Protein AF-A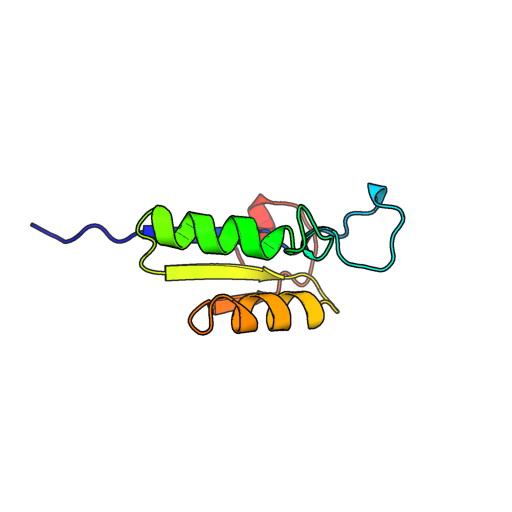0A259K2P5-F1 (afdb_monomer)

Secondary structure (DSSP, 8-state):
-PPPP-EEEEE-----GGG-SSS-GGGSEETTEEHHHHHHHHHHHTT-SEEEEEE-TT-HHHHHHHHHH-TT-EEEE-SS---HHHHHT-

pLDDT: mean 95.13, std 5.86, range [54.88, 98.56]

Mean predicted aligned error: 3.02 Å

Foldseek 3Di:
DDDDAAEDEAEQADQPVVVVDPDRQQQDDDPRGGVVLVVVVVCVVVVHPAYEYEHEPPPVVSVVSNCVRPVRHHYHYPDDCPDDVSSVVD

Structure (mmCIF, N/CA/C/O backbone):
data_AF-A0A259K2P5-F1
#
_entry.id   AF-A0A259K2P5-F1
#
loop_
_atom_site.group_PDB
_atom_site.id
_atom_site.type_symbol
_atom_site.label_atom_id
_atom_site.label_alt_id
_atom_site.label_comp_id
_atom_site.label_asym_id
_atom_site.label_entity_id
_atom_site.label_seq_id
_atom_site.pdbx_PDB_ins_code
_atom_site.Cartn_x
_atom_site.Cartn_y
_atom_site.Cartn_z
_atom_site.occupancy
_atom_site.B_iso_or_equiv
_atom_site.auth_seq_id
_atom_site.auth_comp_id
_atom_site.auth_asym_id
_atom_site.auth_atom_id
_atom_site.pdbx_PDB_model_num
ATOM 1 N N . MET A 1 1 ? -10.891 18.920 23.688 1.00 54.88 1 MET A N 1
ATOM 2 C CA . MET A 1 1 ? -9.673 18.209 23.239 1.00 54.88 1 MET A CA 1
ATOM 3 C C . MET A 1 1 ? -9.836 17.938 21.756 1.00 54.88 1 MET A C 1
ATOM 5 O O . MET A 1 1 ? -10.880 17.422 21.393 1.00 54.88 1 MET A O 1
ATOM 9 N N . SER A 1 2 ? -8.889 18.346 20.909 1.00 70.56 2 SER A N 1
ATOM 10 C CA . SER A 1 2 ? -8.927 17.984 19.484 1.00 70.56 2 SER A CA 1
ATOM 11 C C . SER A 1 2 ? -8.716 16.473 19.358 1.00 70.56 2 SER A C 1
ATOM 13 O O . SER A 1 2 ? -7.758 15.953 19.937 1.00 70.56 2 SER A O 1
ATOM 15 N N . GLU A 1 3 ? -9.619 15.766 18.677 1.00 82.50 3 GLU A N 1
ATOM 16 C CA . GLU A 1 3 ? -9.427 14.346 18.386 1.00 82.50 3 GLU A CA 1
ATOM 17 C C . GLU A 1 3 ? -8.188 14.177 17.500 1.00 82.50 3 GLU A C 1
ATOM 19 O O . GLU A 1 3 ? -8.043 14.825 16.460 1.00 82.50 3 GLU A O 1
ATOM 24 N N . ARG A 1 4 ? -7.252 13.325 17.929 1.00 88.00 4 ARG A N 1
ATOM 25 C CA . ARG A 1 4 ? -6.069 13.015 17.123 1.00 88.00 4 ARG A CA 1
ATOM 26 C C . ARG A 1 4 ? -6.499 12.159 15.937 1.00 88.00 4 ARG A C 1
ATOM 28 O O . ARG A 1 4 ? -7.109 11.113 16.124 1.00 88.00 4 ARG A O 1
ATOM 35 N N . SER A 1 5 ? -6.135 12.588 14.733 1.00 93.12 5 SER A N 1
ATOM 36 C CA . SER A 1 5 ? -6.286 11.787 13.518 1.00 93.12 5 SER A CA 1
ATOM 37 C C . SER A 1 5 ? -4.986 11.048 13.193 1.00 93.12 5 SER A C 1
ATOM 39 O O . SER A 1 5 ? -3.898 11.499 13.557 1.00 93.12 5 SER A O 1
ATOM 41 N N . LEU A 1 6 ? -5.105 9.909 12.508 1.00 95.62 6 LEU A N 1
ATOM 42 C CA . LEU A 1 6 ? -3.975 9.101 12.057 1.00 95.62 6 LEU A CA 1
ATOM 43 C C . LEU A 1 6 ? -4.111 8.836 10.557 1.00 95.62 6 LEU A C 1
ATOM 45 O O . LEU A 1 6 ? -4.998 8.102 10.123 1.00 95.62 6 LEU A O 1
ATOM 49 N N . LEU A 1 7 ? -3.201 9.416 9.777 1.00 96.69 7 LEU A N 1
ATOM 50 C CA . LEU A 1 7 ? -2.990 9.057 8.380 1.00 96.69 7 LEU A CA 1
ATOM 51 C C . LEU A 1 7 ? -1.886 8.003 8.299 1.00 96.69 7 LEU A C 1
ATOM 53 O O . LEU A 1 7 ? -0.785 8.227 8.800 1.00 96.69 7 LEU A O 1
ATOM 57 N N . VAL A 1 8 ? -2.162 6.890 7.623 1.00 98.06 8 VAL A N 1
ATOM 58 C CA . VAL A 1 8 ? -1.136 5.905 7.269 1.00 98.06 8 VAL A CA 1
ATOM 59 C C . VAL A 1 8 ? -0.831 5.990 5.780 1.00 98.06 8 VAL A C 1
ATOM 61 O O . VAL A 1 8 ? -1.737 5.891 4.954 1.00 98.06 8 VAL A O 1
ATOM 64 N N . VAL A 1 9 ? 0.451 6.148 5.448 1.00 98.25 9 VAL A N 1
ATOM 65 C CA . VAL A 1 9 ? 0.957 6.165 4.070 1.00 98.25 9 VAL A CA 1
ATOM 66 C C . VAL A 1 9 ? 1.669 4.843 3.784 1.00 98.25 9 VAL A C 1
ATOM 68 O O . VAL A 1 9 ? 2.679 4.519 4.409 1.00 98.25 9 VAL A O 1
ATOM 71 N N . ILE A 1 10 ? 1.138 4.063 2.845 1.00 98.25 10 ILE A N 1
ATOM 72 C CA . ILE A 1 10 ? 1.657 2.752 2.448 1.00 98.25 10 ILE A CA 1
ATOM 73 C C . ILE A 1 10 ? 2.397 2.899 1.121 1.00 98.25 10 ILE A C 1
ATOM 75 O O . ILE A 1 10 ? 1.792 3.138 0.078 1.00 98.25 10 ILE A O 1
ATOM 79 N N . LEU A 1 11 ? 3.716 2.711 1.148 1.00 98.25 11 LEU A N 1
ATOM 80 C CA . LEU A 1 11 ? 4.567 2.830 -0.036 1.00 98.25 11 LEU A CA 1
ATOM 81 C C . LEU A 1 11 ? 4.627 1.499 -0.799 1.00 98.25 11 LEU A C 1
ATOM 83 O O . LEU A 1 11 ? 5.386 0.593 -0.446 1.00 98.25 11 LEU A O 1
ATOM 87 N N . ALA A 1 12 ? 3.835 1.384 -1.865 1.00 97.62 12 ALA A N 1
ATOM 88 C CA . ALA A 1 12 ? 3.705 0.186 -2.696 1.00 97.62 12 ALA A CA 1
ATOM 89 C C . ALA A 1 12 ? 4.197 0.382 -4.149 1.00 97.62 12 ALA A C 1
ATOM 91 O O . ALA A 1 12 ? 3.996 -0.489 -4.993 1.00 97.62 12 ALA A O 1
ATOM 92 N N . ALA A 1 13 ? 4.891 1.488 -4.441 1.00 96.25 13 ALA A N 1
ATOM 93 C CA . ALA A 1 13 ? 5.312 1.858 -5.796 1.00 96.25 13 ALA A CA 1
ATOM 94 C C . ALA A 1 13 ? 6.594 1.179 -6.315 1.00 96.25 13 ALA A C 1
ATOM 96 O O . ALA A 1 13 ? 6.917 1.270 -7.505 1.00 96.25 13 ALA A O 1
ATOM 97 N N . GLY A 1 14 ? 7.336 0.498 -5.437 1.00 91.56 14 GLY A N 1
ATOM 98 C CA . GLY A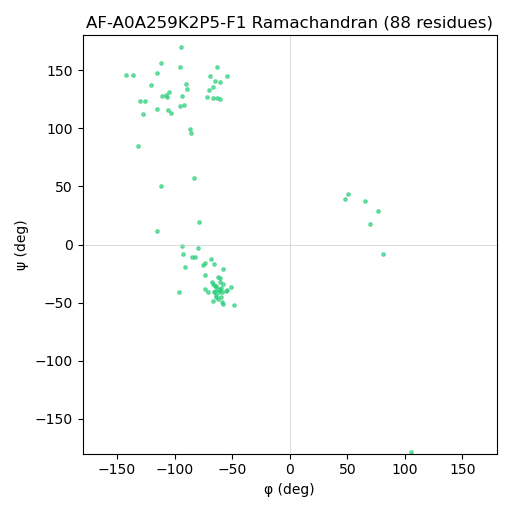 1 14 ? 8.612 -0.130 -5.777 1.00 91.56 14 GLY A CA 1
ATOM 99 C C . GLY A 1 14 ? 8.477 -1.340 -6.709 1.00 91.56 14 GLY A C 1
ATOM 100 O O . GLY A 1 14 ? 7.559 -2.144 -6.581 1.00 91.56 14 GLY A O 1
ATOM 101 N N . GLU A 1 15 ? 9.452 -1.517 -7.604 1.00 86.69 15 GLU A N 1
ATOM 102 C CA . GLU A 1 15 ? 9.450 -2.587 -8.617 1.00 86.69 15 GLU A CA 1
ATOM 103 C C . GLU A 1 15 ? 9.595 -3.996 -8.046 1.00 86.69 15 GLU A C 1
ATOM 105 O O . GLU A 1 15 ? 9.059 -4.948 -8.602 1.00 86.69 15 GLU A O 1
ATOM 110 N N . GLY A 1 16 ? 10.329 -4.143 -6.940 1.00 90.56 16 GLY A N 1
ATOM 111 C CA . GLY A 1 16 ? 10.625 -5.459 -6.381 1.00 90.56 16 GLY A CA 1
ATOM 112 C C . GLY A 1 16 ? 11.508 -6.319 -7.290 1.00 90.56 16 GLY A C 1
ATOM 113 O O . GLY A 1 16 ? 11.311 -7.524 -7.332 1.00 90.56 16 GLY A O 1
ATOM 114 N N . THR A 1 17 ? 12.490 -5.734 -7.984 1.00 91.94 17 THR A N 1
ATOM 115 C CA . THR A 1 17 ? 13.363 -6.420 -8.966 1.00 91.94 17 THR A CA 1
ATOM 116 C C . THR A 1 17 ? 14.008 -7.710 -8.450 1.00 91.94 17 THR A C 1
ATOM 118 O O . THR A 1 17 ? 14.091 -8.700 -9.170 1.00 91.94 17 THR A O 1
ATOM 121 N N . ARG A 1 18 ? 14.388 -7.748 -7.168 1.00 95.44 18 ARG A N 1
ATOM 122 C CA . ARG A 1 18 ? 14.953 -8.940 -6.509 1.00 95.44 18 ARG A CA 1
ATOM 123 C C . ARG A 1 18 ? 13.961 -10.096 -6.321 1.00 95.44 18 ARG A C 1
ATOM 125 O O . ARG A 1 18 ? 14.392 -11.194 -6.002 1.00 95.44 18 ARG A O 1
ATOM 132 N N . MET A 1 19 ? 12.659 -9.871 -6.512 1.00 95.12 19 MET A N 1
ATOM 133 C CA . MET A 1 19 ? 11.637 -10.925 -6.444 1.00 95.12 19 MET A CA 1
ATOM 134 C C . MET A 1 19 ? 11.668 -11.853 -7.662 1.00 95.12 19 MET A C 1
ATOM 136 O O . MET A 1 19 ? 11.038 -12.903 -7.608 1.00 95.12 19 MET A O 1
ATOM 140 N N . ALA A 1 20 ? 12.337 -11.455 -8.758 1.00 93.94 20 ALA A N 1
ATOM 141 C CA . ALA A 1 20 ? 12.404 -12.218 -10.009 1.00 93.94 20 ALA A CA 1
ATOM 142 C C . ALA A 1 20 ? 11.023 -12.726 -10.489 1.00 93.94 20 ALA A C 1
ATOM 144 O O . ALA A 1 20 ? 10.878 -13.848 -10.966 1.00 93.94 20 ALA A O 1
ATOM 145 N N . SER A 1 21 ? 9.991 -11.891 -10.339 1.00 94.44 21 SER A N 1
ATOM 146 C CA . SER A 1 21 ? 8.591 -12.233 -10.591 1.00 94.44 21 SER A CA 1
ATOM 147 C C . SER A 1 21 ? 7.901 -11.108 -11.354 1.00 94.44 21 SER A C 1
ATOM 149 O O . SER A 1 21 ? 8.198 -9.930 -11.151 1.00 94.44 21 SER A O 1
ATOM 151 N N . ARG A 1 22 ? 6.962 -11.469 -12.236 1.00 92.19 22 ARG A N 1
ATOM 152 C CA . ARG A 1 22 ? 6.105 -10.497 -12.940 1.00 92.19 22 ARG A CA 1
ATOM 153 C C . ARG A 1 22 ? 5.046 -9.894 -12.016 1.00 92.19 22 ARG A C 1
ATOM 155 O O . ARG A 1 22 ? 4.589 -8.777 -12.259 1.00 92.19 22 ARG A O 1
ATOM 162 N N . LEU A 1 23 ? 4.674 -10.633 -10.970 1.00 94.69 23 LEU A N 1
ATOM 163 C CA . LEU A 1 23 ? 3.736 -10.185 -9.953 1.00 94.69 23 LEU A CA 1
ATOM 164 C C . LEU A 1 23 ? 4.406 -9.087 -9.106 1.00 94.69 23 LEU A C 1
ATOM 166 O O . LEU A 1 23 ? 5.540 -9.282 -8.662 1.00 94.69 23 LEU A O 1
ATOM 170 N N . PRO A 1 24 ? 3.750 -7.947 -8.834 1.00 95.75 24 PRO A N 1
ATOM 171 C CA . PRO A 1 24 ? 4.285 -6.952 -7.914 1.00 95.75 24 PRO A CA 1
ATOM 172 C C . PRO A 1 24 ? 4.613 -7.558 -6.550 1.00 95.75 24 PRO A C 1
ATOM 174 O O . PRO A 1 24 ? 3.888 -8.422 -6.046 1.00 95.75 24 PRO A O 1
ATOM 177 N N . LYS A 1 25 ? 5.679 -7.063 -5.906 1.00 96.94 25 LYS A N 1
ATOM 178 C CA . LYS A 1 25 ? 6.107 -7.546 -4.583 1.00 96.94 25 LYS A CA 1
ATOM 179 C C . LYS A 1 25 ? 4.925 -7.616 -3.616 1.00 96.94 25 LYS A C 1
ATOM 181 O O . LYS A 1 25 ? 4.669 -8.672 -3.064 1.00 96.94 25 LYS A O 1
ATOM 186 N N . VAL A 1 26 ? 4.163 -6.533 -3.479 1.00 97.75 26 VAL A N 1
ATOM 187 C CA . VAL A 1 26 ? 3.072 -6.415 -2.496 1.00 97.75 26 VAL A CA 1
ATOM 188 C C . VAL A 1 26 ? 1.884 -7.359 -2.739 1.00 97.75 26 VAL A C 1
ATOM 190 O O . VAL A 1 26 ? 1.108 -7.595 -1.815 1.00 97.75 26 VAL A O 1
ATOM 193 N N . LEU A 1 27 ? 1.760 -7.937 -3.938 1.00 97.75 27 LEU A N 1
ATOM 194 C CA . LEU A 1 27 ? 0.691 -8.879 -4.286 1.00 97.75 27 LEU A CA 1
ATOM 195 C C . LEU A 1 27 ? 1.073 -10.346 -4.053 1.00 97.75 27 LEU A C 1
ATOM 197 O O . LEU A 1 27 ? 0.213 -11.223 -4.131 1.00 97.75 27 LEU A O 1
ATOM 201 N N . HIS A 1 28 ? 2.333 -10.645 -3.726 1.00 98.06 28 HIS A N 1
ATOM 202 C CA . HIS A 1 28 ? 2.699 -12.003 -3.331 1.00 98.06 28 HIS A CA 1
ATOM 203 C C . HIS A 1 28 ? 1.997 -12.383 -2.025 1.00 98.06 28 HIS A C 1
ATOM 205 O O . HIS A 1 28 ? 1.850 -11.563 -1.113 1.00 98.06 28 HIS A O 1
ATOM 211 N N . LYS A 1 29 ? 1.546 -13.639 -1.952 1.00 98.31 29 LYS A N 1
ATOM 212 C CA . LYS A 1 29 ? 0.737 -14.134 -0.840 1.00 98.31 29 LYS A CA 1
ATOM 213 C C . LYS A 1 29 ? 1.597 -14.719 0.276 1.00 98.31 29 LYS A C 1
ATOM 215 O O . LYS A 1 29 ? 2.517 -15.487 0.021 1.00 98.31 29 LYS A O 1
ATOM 220 N N . ILE A 1 30 ? 1.218 -14.414 1.510 1.00 98.25 30 ILE A N 1
ATOM 221 C CA . ILE A 1 30 ? 1.717 -15.019 2.743 1.00 98.25 30 ILE A CA 1
ATOM 222 C C . ILE A 1 30 ? 0.490 -15.527 3.502 1.00 98.25 30 ILE A C 1
ATOM 224 O O . ILE A 1 30 ? -0.444 -14.760 3.745 1.00 98.25 30 ILE A O 1
ATOM 228 N N . ALA A 1 31 ? 0.459 -16.824 3.823 1.00 98.19 31 ALA A N 1
ATOM 229 C CA . ALA A 1 31 ? -0.694 -17.479 4.455 1.00 98.19 31 ALA A CA 1
ATOM 230 C C . ALA A 1 31 ? -2.032 -17.210 3.720 1.00 98.19 31 ALA A C 1
ATOM 232 O O . ALA A 1 31 ? -3.053 -16.894 4.325 1.00 98.19 31 ALA A O 1
ATOM 233 N N . GLY A 1 32 ? -2.015 -17.277 2.383 1.00 97.88 32 GLY A N 1
ATOM 234 C CA . GLY A 1 32 ? -3.207 -17.122 1.535 1.00 97.88 32 GLY A CA 1
ATOM 235 C C . GLY A 1 32 ? -3.658 -15.680 1.258 1.00 97.88 32 GLY A C 1
ATOM 236 O O . GLY A 1 32 ? -4.502 -15.480 0.385 1.00 97.88 32 GLY A O 1
ATOM 237 N N . ARG A 1 33 ? -3.074 -14.673 1.918 1.00 98.31 33 ARG A N 1
ATOM 238 C CA . ARG A 1 33 ? -3.403 -13.243 1.745 1.00 98.31 33 ARG A CA 1
ATOM 239 C C . ARG A 1 33 ? -2.218 -12.479 1.162 1.00 98.31 33 ARG A C 1
ATOM 241 O O . ARG A 1 33 ? -1.079 -12.843 1.431 1.00 98.31 33 ARG A O 1
ATOM 248 N N . THR A 1 34 ? -2.461 -11.445 0.359 1.00 98.56 34 THR A N 1
ATOM 249 C CA . THR A 1 34 ? -1.383 -10.612 -0.205 1.00 98.56 34 THR A CA 1
ATOM 250 C C . THR A 1 34 ? -0.612 -9.893 0.905 1.00 98.56 34 THR A C 1
ATOM 252 O O . THR A 1 34 ? -1.162 -9.615 1.971 1.00 98.56 34 THR A O 1
ATOM 255 N N . MET A 1 35 ? 0.665 -9.573 0.680 1.00 98.44 35 MET A N 1
ATOM 256 C CA . MET A 1 35 ? 1.421 -8.730 1.617 1.00 98.44 35 MET A CA 1
ATOM 257 C C . MET A 1 35 ? 0.713 -7.394 1.875 1.00 98.44 35 MET A C 1
ATOM 259 O O . MET A 1 35 ? 0.658 -6.951 3.019 1.00 98.44 35 MET A O 1
ATOM 263 N N . LEU A 1 36 ? 0.124 -6.786 0.838 1.00 98.19 36 LEU A N 1
ATOM 264 C CA . LEU A 1 36 ? -0.659 -5.556 0.965 1.00 98.19 36 LEU A CA 1
ATOM 265 C C . LEU A 1 36 ? -1.846 -5.717 1.926 1.00 98.19 36 LEU A C 1
ATOM 267 O O . LEU A 1 36 ? -2.085 -4.839 2.751 1.00 98.19 36 LEU A O 1
ATOM 271 N N . HIS A 1 37 ? -2.543 -6.854 1.870 1.00 98.44 37 HIS A N 1
ATOM 272 C CA . HIS A 1 37 ? -3.649 -7.145 2.778 1.00 98.44 37 HIS A CA 1
ATOM 273 C C . HIS A 1 37 ? -3.236 -7.144 4.241 1.00 98.44 37 HIS A C 1
ATOM 275 O O . HIS A 1 37 ? -3.923 -6.550 5.067 1.00 98.44 37 HIS A O 1
ATOM 281 N N . HIS A 1 38 ? -2.111 -7.777 4.567 1.00 98.31 38 HIS A N 1
ATOM 282 C CA . HIS A 1 38 ? -1.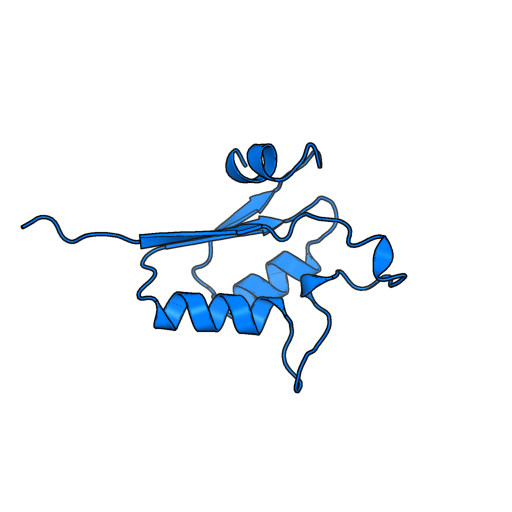621 -7.798 5.944 1.00 98.31 38 HIS A CA 1
ATOM 283 C C . HIS A 1 38 ? -1.325 -6.387 6.462 1.00 98.31 38 HIS A C 1
ATOM 285 O O . HIS A 1 38 ? -1.662 -6.073 7.601 1.00 98.31 38 HIS A O 1
ATOM 291 N N . VAL A 1 39 ? -0.757 -5.517 5.619 1.00 98.00 39 VAL A N 1
ATOM 292 C CA . VAL A 1 39 ? -0.483 -4.121 5.992 1.00 98.00 39 VAL A CA 1
ATOM 293 C C . VAL A 1 39 ? -1.784 -3.344 6.201 1.00 98.00 39 VAL A C 1
ATOM 295 O O . VAL A 1 39 ? -1.936 -2.711 7.240 1.00 98.00 39 VAL A O 1
ATOM 298 N N . LEU A 1 40 ? -2.735 -3.422 5.266 1.00 97.38 40 LEU A N 1
ATOM 299 C CA . LEU A 1 40 ? -4.019 -2.709 5.357 1.00 97.38 40 LEU A CA 1
ATOM 300 C C . LEU A 1 40 ? -4.864 -3.152 6.564 1.00 97.38 40 LEU A C 1
ATOM 302 O O . LEU A 1 40 ? -5.477 -2.327 7.240 1.00 97.38 40 LEU A O 1
ATOM 306 N N . GLU A 1 41 ? -4.870 -4.443 6.892 1.00 96.50 41 GLU A N 1
ATOM 307 C CA . GLU A 1 41 ? -5.545 -4.925 8.102 1.00 96.50 41 GLU A CA 1
ATOM 308 C C . GLU A 1 41 ? -4.880 -4.379 9.374 1.00 96.50 41 GLU A C 1
ATOM 310 O O . GLU A 1 41 ? -5.572 -3.957 10.307 1.00 96.50 41 GLU A O 1
ATOM 315 N N . ALA A 1 42 ? -3.545 -4.305 9.401 1.00 97.06 42 ALA A N 1
ATOM 316 C CA . ALA A 1 42 ? -2.815 -3.725 10.523 1.00 97.06 42 ALA A CA 1
ATOM 317 C C . ALA A 1 42 ? -3.105 -2.224 10.692 1.00 97.06 42 ALA A C 1
ATOM 319 O O . ALA A 1 42 ? -3.230 -1.757 11.825 1.00 97.06 42 ALA A O 1
ATOM 320 N N . THR A 1 43 ? -3.290 -1.465 9.600 1.00 95.31 43 THR A N 1
ATOM 321 C CA . THR A 1 43 ? -3.638 -0.035 9.702 1.00 95.31 43 THR A CA 1
ATOM 322 C C . THR A 1 43 ? -4.999 0.180 10.355 1.00 95.31 43 THR A C 1
ATOM 324 O O . THR A 1 43 ? -5.160 1.119 11.134 1.00 95.31 43 THR A O 1
ATOM 327 N N . ARG A 1 44 ? -5.969 -0.710 10.098 1.00 88.69 44 ARG A N 1
ATOM 328 C CA . ARG A 1 44 ? -7.274 -0.668 10.775 1.00 88.69 44 ARG A CA 1
ATOM 329 C C . ARG A 1 44 ? -7.118 -0.910 12.276 1.00 88.69 44 ARG A C 1
ATOM 331 O O . ARG A 1 44 ? -7.678 -0.163 13.071 1.00 88.69 44 ARG A O 1
ATOM 338 N N . GLY A 1 45 ? -6.325 -1.913 12.662 1.00 90.62 45 GLY A N 1
ATOM 339 C CA . GLY A 1 45 ? -6.033 -2.211 14.070 1.00 90.62 45 GLY A CA 1
ATOM 340 C C . GLY A 1 45 ? -5.307 -1.078 14.805 1.00 90.62 45 GLY A C 1
ATOM 341 O O . GLY A 1 45 ? -5.492 -0.912 16.006 1.00 90.62 45 GLY A O 1
ATOM 342 N N . ALA A 1 46 ? -4.533 -0.264 14.083 1.00 93.25 46 ALA A N 1
ATOM 343 C CA . ALA A 1 46 ? -3.835 0.901 14.623 1.00 93.25 46 ALA A CA 1
ATOM 344 C C . ALA A 1 46 ? -4.725 2.151 14.799 1.00 93.25 46 ALA A C 1
ATOM 346 O O . ALA A 1 46 ? -4.240 3.169 15.288 1.00 93.25 46 ALA A O 1
ATOM 347 N N . GLY A 1 47 ? -6.002 2.105 14.399 1.00 93.69 47 GLY A N 1
ATOM 348 C CA . GLY A 1 47 ? -6.910 3.253 14.490 1.00 93.69 47 GLY A CA 1
ATOM 349 C C . GLY A 1 47 ? -6.682 4.312 13.407 1.00 93.69 47 GLY A C 1
ATOM 350 O O . GLY A 1 47 ? -6.921 5.495 13.646 1.00 93.69 47 GLY A O 1
ATOM 351 N N . ALA A 1 48 ? -6.198 3.915 12.224 1.00 95.62 48 ALA A N 1
ATOM 352 C CA . ALA A 1 48 ? -6.036 4.833 11.099 1.00 95.62 48 ALA A CA 1
ATOM 353 C C . ALA A 1 48 ? -7.386 5.440 10.691 1.00 95.62 48 ALA A C 1
ATOM 355 O O . ALA A 1 48 ? -8.335 4.722 10.378 1.00 95.62 48 ALA A O 1
ATOM 356 N N . THR A 1 49 ? -7.457 6.769 10.654 1.00 94.88 49 THR A N 1
ATOM 357 C CA . THR A 1 49 ? -8.636 7.507 10.182 1.00 94.88 49 THR A CA 1
ATOM 358 C C . THR A 1 49 ? -8.561 7.801 8.687 1.00 94.88 49 THR A C 1
ATOM 360 O O . THR A 1 49 ? -9.579 8.083 8.058 1.00 94.88 49 THR A O 1
ATOM 363 N N . ARG A 1 50 ? -7.357 7.738 8.104 1.00 96.62 50 ARG A N 1
ATOM 364 C CA . ARG A 1 50 ? -7.101 7.889 6.668 1.00 96.62 50 ARG A CA 1
ATOM 365 C C . ARG A 1 50 ? -6.003 6.934 6.214 1.00 96.62 50 ARG A C 1
ATOM 367 O O . ARG A 1 50 ? -5.043 6.690 6.945 1.00 96.62 50 ARG A O 1
ATOM 374 N N . ILE A 1 51 ? -6.128 6.434 4.988 1.00 98.25 51 ILE A N 1
ATOM 375 C CA . ILE A 1 51 ? -5.156 5.532 4.366 1.00 98.25 51 ILE A CA 1
ATOM 376 C C . ILE A 1 51 ? -4.816 6.078 2.981 1.00 98.25 51 ILE A C 1
ATOM 378 O O . ILE A 1 51 ? -5.707 6.259 2.152 1.00 98.25 51 ILE A O 1
ATOM 382 N N . ALA A 1 52 ? -3.529 6.314 2.747 1.00 98.31 52 ALA A N 1
ATOM 383 C CA . ALA A 1 52 ? -2.966 6.648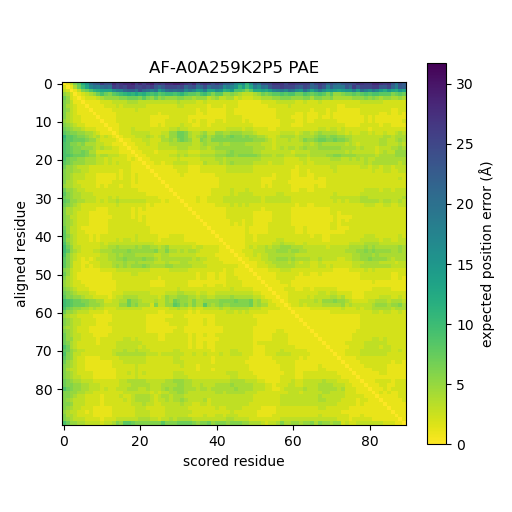 1.448 1.00 98.31 52 ALA A CA 1
ATOM 384 C C . ALA A 1 52 ? -2.100 5.480 0.968 1.00 98.31 52 ALA A C 1
ATOM 386 O O . ALA A 1 52 ? -1.220 5.018 1.695 1.00 98.31 52 ALA A O 1
ATOM 387 N N . VAL A 1 53 ? -2.336 4.992 -0.246 1.00 98.44 53 VAL A N 1
ATOM 388 C CA . VAL A 1 53 ? -1.551 3.922 -0.870 1.00 98.44 53 VAL A CA 1
ATOM 389 C C . VAL A 1 53 ? -0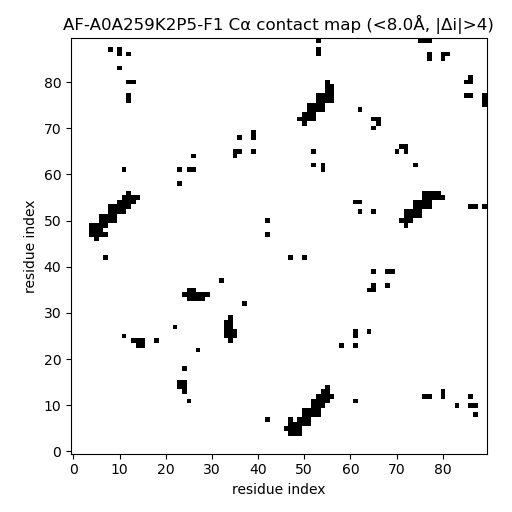.850 4.484 -2.094 1.00 98.44 53 VAL A C 1
ATOM 391 O O . VAL A 1 53 ? -1.495 4.883 -3.058 1.00 98.44 53 VAL A O 1
ATOM 394 N N . VAL A 1 54 ? 0.479 4.493 -2.069 1.00 98.38 54 VAL A N 1
ATOM 395 C CA . VAL A 1 54 ? 1.291 4.994 -3.178 1.00 98.38 54 VAL A CA 1
ATOM 396 C C . VAL A 1 54 ? 1.629 3.835 -4.107 1.00 98.38 54 VAL A C 1
ATOM 398 O O . VAL A 1 54 ? 2.269 2.869 -3.685 1.00 98.38 54 VAL A O 1
ATOM 401 N N . VAL A 1 55 ? 1.220 3.923 -5.369 1.00 98.00 55 VAL A N 1
ATOM 402 C CA . VAL A 1 55 ? 1.438 2.908 -6.408 1.00 98.00 55 VAL A CA 1
ATOM 403 C C . VAL A 1 55 ? 2.397 3.419 -7.477 1.00 98.00 55 VAL A C 1
ATOM 405 O O . VAL A 1 55 ? 2.576 4.618 -7.653 1.00 98.00 55 VAL A O 1
ATOM 408 N N . GLY A 1 56 ? 3.055 2.497 -8.175 1.00 95.44 56 GLY A N 1
ATOM 409 C CA . GLY A 1 56 ? 3.981 2.830 -9.257 1.00 95.44 56 GLY A CA 1
ATOM 410 C C . GLY A 1 56 ? 3.292 2.787 -10.624 1.00 95.44 56 GLY A C 1
ATOM 411 O O . GLY A 1 56 ? 2.192 2.238 -10.739 1.00 95.44 56 GLY A O 1
ATOM 412 N N . PRO A 1 57 ? 3.952 3.273 -11.687 1.00 93.50 57 PRO A N 1
ATOM 413 C CA . PRO A 1 57 ? 3.397 3.261 -13.036 1.00 93.50 57 PRO A CA 1
ATOM 414 C C . PRO A 1 57 ? 3.098 1.835 -13.509 1.00 93.50 57 PRO A C 1
ATOM 416 O O . PRO A 1 57 ? 3.872 0.904 -13.252 1.00 93.50 57 PRO A O 1
ATOM 419 N N . GLY A 1 58 ? 1.963 1.678 -14.197 1.00 89.38 58 GLY A N 1
ATOM 420 C CA . GLY A 1 58 ? 1.505 0.404 -14.758 1.00 89.38 58 GLY A CA 1
ATOM 421 C C . GLY A 1 58 ? 1.054 -0.633 -13.722 1.00 89.38 58 GLY A C 1
ATOM 422 O O . GLY A 1 58 ? 0.998 -1.816 -14.046 1.00 89.38 58 GLY A O 1
ATOM 423 N N . ARG A 1 59 ? 0.767 -0.221 -12.478 1.00 91.94 59 ARG A N 1
ATOM 424 C CA . ARG A 1 59 ? 0.367 -1.111 -11.370 1.00 91.94 59 ARG A CA 1
ATOM 425 C C . ARG A 1 59 ? -1.084 -0.916 -10.926 1.00 91.94 59 ARG A C 1
ATOM 427 O O . ARG A 1 59 ? -1.364 -0.751 -9.739 1.00 91.94 59 ARG A O 1
ATOM 434 N N . ALA A 1 60 ? -2.007 -0.929 -11.890 1.00 94.19 60 ALA A N 1
ATOM 435 C CA . ALA A 1 60 ? -3.447 -0.899 -11.609 1.00 94.19 60 ALA A CA 1
ATOM 436 C C . ALA A 1 60 ? -3.878 -2.079 -10.717 1.00 94.19 60 ALA A C 1
ATOM 438 O O . ALA A 1 60 ? -4.691 -1.903 -9.819 1.00 94.19 60 ALA A O 1
ATOM 439 N N . ASP A 1 61 ? -3.230 -3.234 -10.878 1.0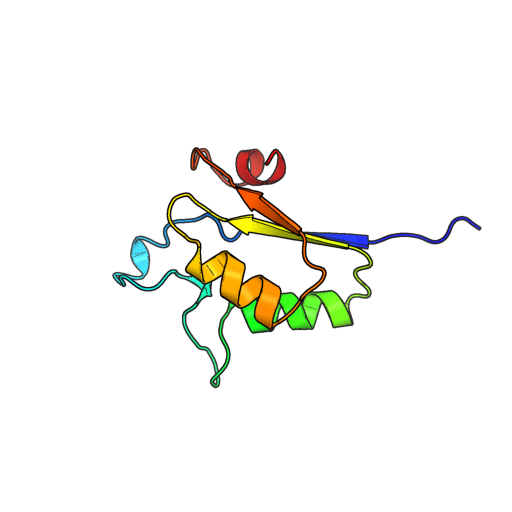0 97.06 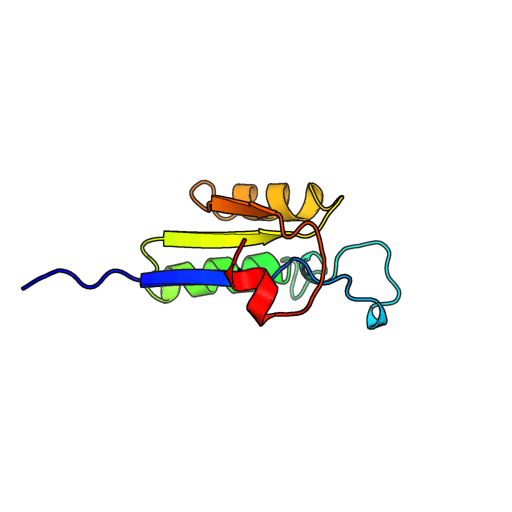61 ASP A N 1
ATOM 440 C CA . ASP A 1 61 ? -3.403 -4.431 -10.051 1.00 97.06 61 ASP A CA 1
ATOM 441 C C . ASP A 1 61 ? -3.195 -4.178 -8.544 1.00 97.06 61 ASP A C 1
ATOM 443 O O . ASP A 1 61 ? -3.932 -4.698 -7.706 1.00 97.06 61 ASP A O 1
ATOM 447 N N . VAL A 1 62 ? -2.215 -3.348 -8.175 1.00 97.81 62 VAL A N 1
ATOM 448 C CA . VAL A 1 62 ? -1.973 -2.962 -6.775 1.00 97.81 62 VAL A CA 1
ATOM 449 C C . VAL A 1 62 ? -3.074 -2.040 -6.254 1.00 97.81 62 VAL A C 1
ATOM 451 O O . VAL A 1 62 ? -3.517 -2.200 -5.115 1.00 97.81 62 VAL A O 1
ATOM 454 N N . ALA A 1 63 ? -3.526 -1.090 -7.075 1.00 97.75 63 ALA A N 1
ATOM 455 C CA . ALA A 1 63 ? -4.608 -0.177 -6.718 1.00 97.75 63 ALA A CA 1
ATOM 456 C C . ALA A 1 63 ? -5.944 -0.919 -6.552 1.00 97.75 63 ALA A C 1
ATOM 458 O O . ALA A 1 63 ? -6.686 -0.652 -5.609 1.00 97.75 63 ALA A O 1
ATOM 459 N N . GLU A 1 64 ? -6.242 -1.873 -7.430 1.00 98.19 64 GLU A N 1
ATOM 460 C CA . GLU A 1 64 ? -7.434 -2.721 -7.352 1.00 98.19 64 GLU A CA 1
ATOM 461 C C . GLU A 1 64 ? -7.432 -3.576 -6.082 1.00 98.19 64 GLU A C 1
ATOM 463 O O . GLU A 1 64 ? -8.425 -3.600 -5.353 1.00 98.19 64 GLU A O 1
ATOM 468 N N . GLU A 1 65 ? -6.307 -4.222 -5.758 1.00 98.19 65 GLU A N 1
ATOM 469 C CA . GLU A 1 65 ? -6.179 -4.991 -4.518 1.00 98.19 65 GLU A CA 1
ATOM 470 C C . GLU A 1 65 ? -6.351 -4.096 -3.281 1.00 98.19 65 GLU A C 1
ATOM 472 O O . GLU A 1 65 ? -7.044 -4.485 -2.338 1.00 98.19 65 GLU A O 1
ATOM 477 N N . ALA A 1 66 ? -5.778 -2.885 -3.291 1.00 98.06 66 ALA A N 1
ATOM 478 C CA . ALA A 1 66 ? -5.952 -1.920 -2.208 1.00 98.06 66 ALA A CA 1
ATOM 479 C C . ALA A 1 66 ? -7.433 -1.586 -1.985 1.00 98.06 66 ALA A C 1
ATOM 481 O O . ALA A 1 66 ? -7.919 -1.732 -0.865 1.00 98.06 66 ALA A O 1
ATOM 482 N N . HIS A 1 67 ? -8.168 -1.219 -3.041 1.00 98.19 67 HIS A N 1
ATOM 483 C CA . HIS A 1 67 ? -9.594 -0.891 -2.941 1.00 98.19 67 HIS A CA 1
ATOM 484 C C . HIS A 1 67 ? -10.455 -2.099 -2.563 1.00 98.19 67 HIS A C 1
ATOM 486 O O . HIS A 1 67 ? -11.425 -1.951 -1.824 1.00 98.19 67 HIS A O 1
ATOM 492 N N . ARG A 1 68 ? -10.096 -3.308 -3.011 1.00 98.00 68 ARG A N 1
ATOM 493 C CA . ARG A 1 68 ? -10.804 -4.538 -2.631 1.00 98.00 68 ARG A CA 1
ATOM 494 C C . ARG A 1 68 ? -10.756 -4.789 -1.119 1.00 98.00 68 ARG A C 1
ATOM 496 O O . ARG A 1 68 ? -11.681 -5.379 -0.568 1.00 98.00 68 ARG A O 1
ATOM 503 N N . ILE A 1 69 ? -9.671 -4.389 -0.458 1.00 96.88 69 ILE A N 1
ATOM 504 C CA . ILE A 1 69 ? -9.438 -4.627 0.975 1.00 96.88 69 ILE A CA 1
ATOM 505 C C . ILE A 1 69 ? -9.863 -3.420 1.815 1.00 96.88 69 ILE A C 1
ATOM 507 O O . ILE A 1 69 ? -10.459 -3.583 2.876 1.00 96.88 69 ILE A O 1
ATOM 511 N N . ALA A 1 70 ? -9.567 -2.217 1.332 1.00 97.00 70 ALA A N 1
ATOM 512 C CA . ALA A 1 70 ? -9.883 -0.947 1.963 1.00 97.00 70 ALA A CA 1
ATOM 513 C C . ALA A 1 70 ? -10.528 -0.007 0.926 1.00 97.00 70 ALA A C 1
ATOM 515 O O . ALA A 1 70 ? -9.836 0.830 0.346 1.00 97.00 70 ALA A O 1
ATOM 516 N N . PRO A 1 71 ? -11.856 -0.093 0.709 1.00 96.69 71 PRO A N 1
ATOM 517 C CA . PRO A 1 71 ? -12.560 0.706 -0.304 1.00 96.69 71 PRO A CA 1
ATOM 518 C C . PRO A 1 71 ? -12.427 2.225 -0.138 1.00 96.69 71 PRO A C 1
ATOM 520 O O . PRO A 1 71 ? -12.630 2.971 -1.089 1.00 96.69 71 PRO A O 1
ATOM 523 N N . HIS A 1 72 ? -12.099 2.687 1.071 1.00 95.75 72 HIS A N 1
ATOM 524 C CA . HIS A 1 72 ? -11.911 4.103 1.398 1.00 95.75 72 HIS A CA 1
ATOM 525 C C . HIS A 1 72 ? -10.453 4.575 1.295 1.00 95.75 72 HIS A C 1
ATOM 527 O O . HIS A 1 72 ? -10.175 5.741 1.577 1.00 95.75 72 HIS A O 1
ATOM 533 N N . ALA A 1 73 ? -9.511 3.688 0.959 1.00 97.62 73 ALA A N 1
ATOM 534 C CA . ALA A 1 73 ? -8.121 4.073 0.765 1.00 97.62 73 ALA A CA 1
ATOM 535 C C . ALA A 1 73 ? -7.998 4.981 -0.462 1.00 97.62 73 ALA A C 1
ATOM 537 O O . ALA A 1 73 ? -8.572 4.707 -1.512 1.00 97.62 73 ALA A O 1
ATOM 538 N N . GLN A 1 74 ? -7.227 6.055 -0.333 1.00 98.25 74 GLN A N 1
ATOM 539 C CA . GLN A 1 74 ? -6.887 6.911 -1.462 1.00 98.25 74 GLN A CA 1
ATOM 540 C C . GLN A 1 74 ? -5.616 6.382 -2.119 1.00 98.25 74 GLN A C 1
ATOM 542 O O . GLN A 1 74 ? -4.649 6.055 -1.429 1.00 98.25 74 GLN A O 1
ATOM 547 N N . VAL A 1 75 ? -5.616 6.291 -3.446 1.00 98.19 75 VAL A N 1
ATOM 548 C CA . VAL A 1 75 ? -4.468 5.812 -4.217 1.00 98.19 75 VAL A CA 1
ATOM 549 C C . VAL A 1 75 ? -3.766 6.988 -4.884 1.00 98.19 75 VAL A C 1
ATOM 551 O O . VAL A 1 75 ? -4.411 7.795 -5.548 1.00 98.19 75 VAL A O 1
ATOM 554 N N . PHE A 1 76 ? -2.446 7.048 -4.728 1.00 98.19 76 PHE A N 1
ATOM 555 C CA . PHE A 1 76 ? -1.580 8.087 -5.283 1.00 98.19 76 PHE A CA 1
ATOM 556 C C . PHE A 1 76 ? -0.548 7.452 -6.209 1.00 98.19 76 PHE A C 1
ATOM 558 O O . PHE A 1 76 ? 0.004 6.394 -5.897 1.00 98.19 76 PHE A O 1
ATOM 565 N N . LEU A 1 77 ? -0.295 8.068 -7.360 1.00 97.69 77 LEU A N 1
ATOM 566 C CA . LEU A 1 77 ? 0.659 7.559 -8.340 1.00 97.69 77 LEU A CA 1
ATOM 567 C C . LEU A 1 77 ? 2.017 8.230 -8.141 1.00 97.69 77 LEU A C 1
ATOM 569 O O . LEU A 1 77 ? 2.159 9.431 -8.334 1.00 97.69 77 LEU A O 1
ATOM 573 N N . GLN A 1 78 ? 3.038 7.435 -7.841 1.00 97.75 78 GLN A N 1
ATOM 574 C CA . GLN A 1 78 ? 4.421 7.862 -7.986 1.00 97.75 78 GLN A CA 1
ATOM 575 C C . GLN A 1 78 ? 4.856 7.589 -9.430 1.00 97.75 78 GLN A C 1
ATOM 577 O O . GLN A 1 78 ? 5.248 6.463 -9.740 1.00 97.75 78 GLN A O 1
ATOM 582 N N . GLU A 1 79 ? 4.783 8.598 -10.302 1.00 95.69 79 GLU A N 1
ATOM 583 C CA . GLU A 1 79 ? 5.172 8.465 -11.716 1.00 95.69 79 GLU A CA 1
ATOM 584 C C . GLU A 1 79 ? 6.641 8.039 -11.865 1.00 95.69 79 GLU A C 1
ATOM 586 O O . GLU A 1 79 ? 6.939 7.044 -12.529 1.00 95.69 79 GLU A O 1
ATOM 591 N N . GLU A 1 80 ?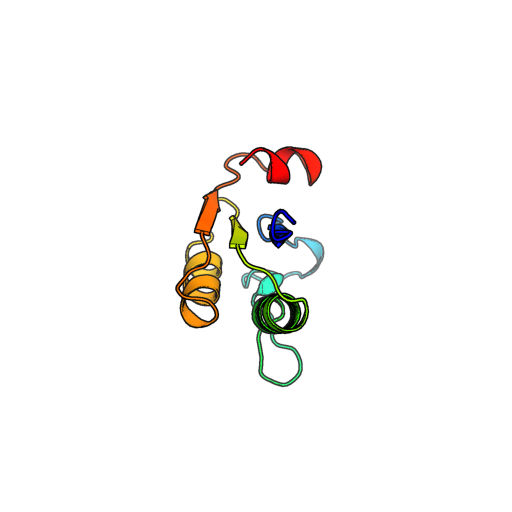 7.548 8.726 -11.163 1.00 95.12 80 GLU A N 1
ATOM 592 C CA . GLU A 1 80 ? 8.983 8.439 -11.158 1.00 95.12 80 GLU A CA 1
ATOM 593 C C . GLU A 1 80 ? 9.443 7.814 -9.833 1.00 95.12 80 GLU A C 1
ATOM 595 O O . GLU A 1 80 ? 9.219 8.333 -8.734 1.00 95.12 80 GLU A O 1
ATOM 600 N N . ARG A 1 81 ? 10.156 6.686 -9.911 1.00 92.62 81 ARG A N 1
ATOM 601 C CA . ARG A 1 81 ? 10.607 5.911 -8.740 1.00 92.62 81 ARG A CA 1
ATOM 602 C C . ARG A 1 81 ? 11.908 6.461 -8.136 1.00 92.62 81 ARG A C 1
ATOM 604 O O . ARG A 1 81 ? 12.878 5.727 -7.975 1.00 92.62 81 ARG A O 1
ATOM 611 N N . LEU A 1 82 ? 11.916 7.735 -7.744 1.00 95.81 82 LEU A N 1
ATOM 612 C CA . LEU A 1 82 ? 13.089 8.449 -7.203 1.00 95.81 82 LEU A CA 1
ATOM 613 C C . LEU A 1 82 ? 13.393 8.151 -5.716 1.00 95.81 82 LEU A C 1
ATOM 615 O O . LEU A 1 82 ? 14.076 8.913 -5.037 1.00 95.81 82 LEU A O 1
ATOM 619 N N . GLY A 1 83 ? 12.880 7.038 -5.187 1.00 94.62 83 GLY A N 1
ATOM 620 C CA . GLY A 1 83 ? 13.078 6.615 -3.800 1.00 94.62 83 GLY A CA 1
ATOM 621 C C . GLY A 1 83 ? 11.861 6.819 -2.895 1.00 94.62 83 GLY A C 1
ATOM 622 O O . GLY A 1 83 ? 10.785 7.237 -3.326 1.00 94.62 83 GLY A O 1
ATOM 623 N N . THR A 1 84 ? 12.028 6.463 -1.619 1.00 95.56 84 THR A N 1
ATOM 624 C CA . THR A 1 84 ? 10.938 6.400 -0.630 1.00 95.56 84 THR A CA 1
ATOM 625 C C . THR A 1 84 ? 10.460 7.771 -0.175 1.00 95.56 84 THR A C 1
ATOM 627 O O . THR A 1 84 ? 9.262 7.952 -0.011 1.00 95.56 84 THR A O 1
ATOM 630 N N . ALA A 1 85 ? 11.360 8.743 -0.005 1.00 97.12 85 ALA A N 1
ATOM 631 C CA . ALA A 1 85 ? 10.976 10.107 0.360 1.00 97.12 85 ALA A CA 1
ATOM 632 C C . ALA A 1 85 ? 10.133 10.764 -0.743 1.00 97.12 85 ALA A C 1
ATOM 634 O O . ALA A 1 85 ? 9.091 11.340 -0.456 1.00 97.12 85 ALA A O 1
ATOM 635 N N . HIS A 1 86 ? 10.531 10.591 -2.007 1.00 97.38 86 HIS A N 1
ATOM 636 C CA . HIS A 1 86 ? 9.753 11.051 -3.155 1.00 97.38 86 HIS A CA 1
ATOM 637 C C . HIS A 1 86 ? 8.361 10.409 -3.206 1.00 97.38 86 HIS A C 1
ATOM 639 O O . HIS A 1 86 ? 7.387 11.077 -3.521 1.00 97.38 86 HIS A O 1
ATOM 645 N N . ALA A 1 87 ? 8.246 9.129 -2.844 1.00 97.50 87 ALA A N 1
ATOM 646 C CA . ALA A 1 87 ? 6.957 8.446 -2.802 1.00 97.50 87 ALA A CA 1
ATOM 647 C C . ALA A 1 87 ? 5.961 9.101 -1.824 1.00 97.50 87 ALA A C 1
ATOM 649 O O . ALA A 1 87 ? 4.765 9.029 -2.055 1.00 97.50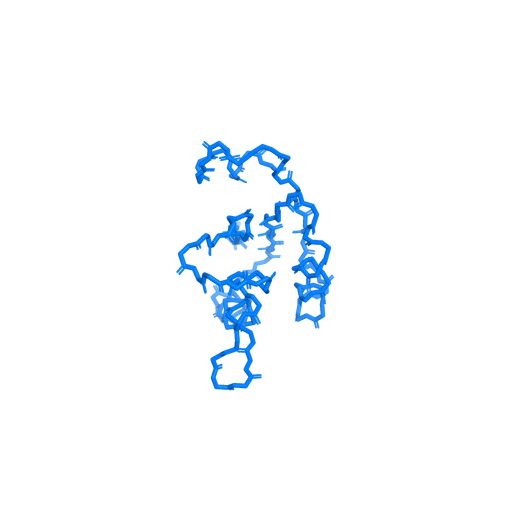 87 ALA A O 1
ATOM 650 N N . VAL A 1 88 ? 6.437 9.749 -0.754 1.00 97.50 88 VAL A N 1
ATOM 651 C CA . VAL A 1 88 ? 5.582 10.462 0.217 1.00 97.50 88 VAL A CA 1
ATOM 652 C C . VAL A 1 88 ? 5.058 11.797 -0.339 1.00 97.50 88 VAL A C 1
ATOM 654 O O . VAL A 1 88 ? 4.098 12.333 0.203 1.00 97.50 88 VAL A O 1
ATOM 657 N N . LEU A 1 89 ? 5.669 12.336 -1.401 1.00 96.81 89 LEU A N 1
ATOM 658 C CA . LEU A 1 89 ? 5.245 13.584 -2.051 1.00 96.81 89 LEU A CA 1
ATOM 659 C C . LEU A 1 89 ? 4.133 13.388 -3.097 1.00 96.81 89 LEU A C 1
ATOM 661 O O . LEU A 1 89 ? 3.611 14.389 -3.585 1.00 96.81 89 LEU A O 1
ATOM 665 N N . ALA A 1 90 ? 3.830 12.138 -3.463 1.00 91.50 90 ALA A N 1
ATOM 666 C CA . ALA A 1 90 ? 2.764 11.781 -4.403 1.00 91.50 90 ALA A CA 1
ATOM 667 C C . ALA A 1 90 ? 1.377 11.976 -3.777 1.00 91.50 90 ALA A C 1
ATOM 669 O O . ALA A 1 90 ? 0.483 12.467 -4.501 1.00 91.50 90 ALA A O 1
#

Sequence (90 aa):
MSERSLLVVILAAGEGTRMASRLPKVLHKIAGRTMLHHVLEATRGAGATRIAVVVGPGRADVAEEAHRIAPHAQVFLQEERLGTAHAVLA

Radius of gyration: 13.41 Å; Cα contacts (8 Å, |Δi|>4): 133; chains: 1; bounding box: 28×36×38 Å

Solvent-accessible surface area (backbone atoms only — not comparable to full-atom values): 5477 Å² total; per-residue (Å²): 130,85,81,86,80,35,77,44,79,46,87,59,40,67,75,44,74,89,66,79,57,94,65,51,55,52,64,46,65,57,96,90,37,32,48,49,52,58,52,56,55,49,41,58,75,70,59,46,74,41,44,40,38,26,29,24,73,95,38,62,70,60,54,51,54,45,38,75,76,37,73,80,48,44,78,31,65,29,79,68,88,79,48,72,73,55,46,75,73,78

Nearest PDB structures (foldseek):
  3fww-assembly1_A  TM=9.108E-01  e=1.228E-06  Yersinia pestis Pestoides F
  5vmk-assembly1_A  TM=9.009E-01  e=7.937E-06  Acinetobacter baumannii
  7k47-assembly1_A  TM=8.733E-01  e=8.484E-06  Stenotrophomonas maltophilia K279a
  5vmk-assembly1_C  TM=9.128E-01  e=1.353E-05  Acinetobacter baumannii
  5vmk-assembly1_B  TM=9.135E-01  e=3.675E-05  Acinetobacter baumannii